Protein AF-A0A5R9E1L2-F1 (afdb_monomer_lite)

Radius of gyration: 17.32 Å; chains: 1; bounding box: 34×52×42 Å

Secondary structure (DSSP, 8-state):
-------S-EEEEEE-TT--EEEEE-S-SS-S--EEEEEETTTTEEEEEEEEHHHHHHHHHTSSSTTSSHHHHHHHHHH-TT--PPPTTEEEEESS-GGGT--S-EEEEE-TT----TT-S------

Organism: NCBI:txid1817406

Sequence (127 aa):
MSGIALKTRSFPFAFDWNGRELLFDIRDPEARPRYVIMVDPEEGEHYTTDLGLDEFWVVVADEDEDALAFDYFVEWRKANPGAGHVGFDQVVGYKVPLSLGGGTMWRTWSSPGARCTSSCARRSRCS

Structure (mmCIF, N/CA/C/O backbone):
data_AF-A0A5R9E1L2-F1
#
_entry.id   AF-A0A5R9E1L2-F1
#
loop_
_atom_site.group_PDB
_atom_site.id
_atom_site.type_symbol
_atom_site.label_atom_id
_atom_site.label_alt_id
_atom_site.label_comp_id
_atom_site.label_asym_id
_atom_site.label_entity_id
_atom_site.label_seq_id
_atom_site.pdbx_PDB_ins_code
_atom_site.Cartn_x
_atom_site.Cartn_y
_atom_site.Cartn_z
_atom_site.occupancy
_atom_site.B_iso_or_equiv
_atom_site.auth_seq_id
_atom_site.auth_comp_id
_atom_site.auth_asym_id
_atom_site.auth_atom_id
_atom_site.pdbx_PDB_model_num
ATOM 1 N N . MET A 1 1 ? 8.027 20.865 9.866 1.00 38.78 1 MET A N 1
ATOM 2 C CA . MET A 1 1 ? 7.689 19.503 9.413 1.00 38.78 1 MET A CA 1
ATOM 3 C C . MET A 1 1 ? 7.462 18.665 10.660 1.00 38.78 1 MET A C 1
ATOM 5 O O . MET A 1 1 ? 8.424 18.200 11.256 1.00 38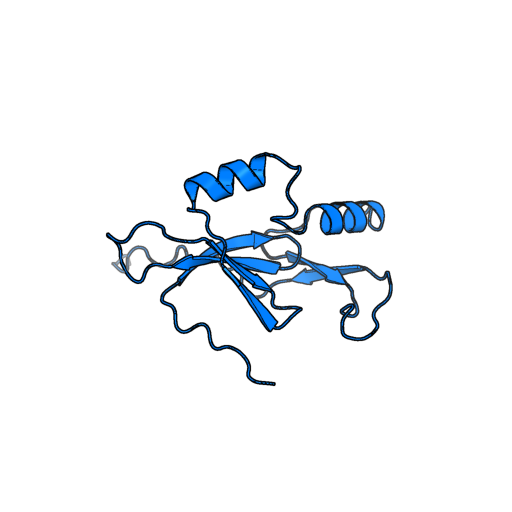.78 1 MET A O 1
ATOM 9 N N . SER A 1 2 ? 6.219 18.601 11.141 1.00 40.62 2 SER A N 1
ATOM 10 C CA . SER A 1 2 ? 5.858 17.650 12.196 1.00 40.62 2 SER A CA 1
ATOM 11 C C . SER A 1 2 ? 5.607 16.325 11.502 1.00 40.62 2 SER A C 1
ATOM 13 O O . SER A 1 2 ? 4.561 16.172 10.889 1.00 40.62 2 SER A O 1
ATOM 15 N N . GLY A 1 3 ? 6.566 15.402 11.553 1.00 41.34 3 GLY A N 1
ATOM 16 C CA . GLY A 1 3 ? 6.288 14.022 11.168 1.00 41.34 3 GLY A CA 1
ATOM 17 C C . GLY A 1 3 ? 5.204 13.479 12.095 1.00 41.34 3 GLY A C 1
ATOM 18 O O . GLY A 1 3 ? 5.353 13.537 13.322 1.00 41.34 3 GLY A O 1
ATOM 19 N N . ILE A 1 4 ? 4.091 13.018 11.529 1.00 52.12 4 ILE A N 1
ATOM 20 C CA . ILE A 1 4 ? 3.012 12.437 12.319 1.00 52.12 4 ILE A CA 1
ATOM 21 C C . ILE A 1 4 ? 3.447 11.032 12.725 1.00 52.12 4 ILE A C 1
ATOM 23 O O . ILE A 1 4 ? 3.500 10.108 11.922 1.00 52.12 4 ILE A O 1
ATOM 27 N N . ALA A 1 5 ? 3.784 10.863 14.002 1.00 58.97 5 ALA A N 1
ATOM 28 C CA . ALA A 1 5 ? 3.973 9.536 14.563 1.00 58.97 5 ALA A CA 1
ATOM 29 C C . ALA A 1 5 ? 2.612 8.825 14.612 1.00 58.97 5 ALA A C 1
ATOM 31 O O . ALA A 1 5 ? 1.736 9.231 15.382 1.00 58.97 5 ALA A O 1
ATOM 32 N N . LEU A 1 6 ? 2.457 7.746 13.841 1.00 63.34 6 LEU A N 1
ATOM 33 C CA . LEU A 1 6 ? 1.358 6.791 13.985 1.00 63.34 6 LEU A CA 1
ATOM 34 C C . LEU A 1 6 ? 1.401 6.178 15.393 1.00 63.34 6 LEU A C 1
ATOM 36 O O . LEU A 1 6 ? 2.087 5.196 15.663 1.00 63.34 6 LEU A O 1
ATOM 40 N N . LYS A 1 7 ? 0.679 6.792 16.335 1.00 66.69 7 LYS A N 1
ATOM 41 C CA . LYS A 1 7 ? 0.501 6.297 17.710 1.00 66.69 7 LYS A CA 1
ATOM 42 C C . LYS A 1 7 ? -0.691 5.343 17.787 1.00 66.69 7 LYS A C 1
ATOM 44 O O . LYS A 1 7 ? -1.583 5.503 18.622 1.00 66.69 7 LYS A O 1
ATOM 49 N N . THR A 1 8 ? -0.731 4.360 16.897 1.00 68.25 8 THR A N 1
ATOM 50 C CA . THR A 1 8 ? -1.764 3.320 16.881 1.00 68.25 8 THR A CA 1
ATOM 51 C C . THR A 1 8 ? -1.113 1.961 17.128 1.00 68.25 8 THR A C 1
ATOM 53 O O . THR A 1 8 ? 0.085 1.777 16.908 1.00 68.25 8 THR A O 1
ATOM 56 N N . ARG A 1 9 ? -1.878 1.003 17.664 1.00 79.94 9 ARG A N 1
ATOM 57 C CA . ARG A 1 9 ? -1.493 -0.406 17.545 1.00 79.94 9 ARG A CA 1
ATOM 58 C C . ARG A 1 9 ? -2.107 -0.857 16.240 1.00 79.94 9 ARG A C 1
ATOM 60 O O . ARG A 1 9 ? -3.324 -0.988 16.176 1.00 79.94 9 ARG A O 1
ATOM 67 N N . SER A 1 10 ? -1.284 -1.030 15.224 1.00 83.25 10 SER A N 1
ATOM 68 C CA . SER A 1 10 ? -1.722 -1.416 13.893 1.00 83.25 10 SER A CA 1
ATOM 69 C C . SER A 1 10 ? -1.074 -2.730 13.476 1.00 83.25 10 SER A C 1
ATOM 71 O O . SER A 1 10 ? -0.005 -3.102 13.968 1.00 83.25 10 SER A O 1
ATOM 73 N N . PHE A 1 11 ? -1.747 -3.452 12.586 1.00 87.25 11 PHE A N 1
ATOM 74 C CA . PHE A 1 11 ? -1.205 -4.643 11.947 1.00 87.25 11 PHE A CA 1
ATOM 75 C C . PHE A 1 11 ? -1.101 -4.392 10.438 1.00 87.25 11 PHE A C 1
ATOM 77 O O . PHE A 1 11 ? -2.142 -4.177 9.810 1.00 87.25 11 PHE A O 1
ATOM 84 N N . PRO A 1 12 ? 0.111 -4.394 9.852 1.00 89.44 12 PRO A N 1
ATOM 85 C CA . PRO A 1 12 ? 0.274 -4.321 8.406 1.00 89.44 12 PRO A CA 1
ATOM 86 C C . PRO A 1 12 ? -0.182 -5.640 7.780 1.00 89.44 12 PRO A C 1
ATOM 88 O O . PRO A 1 12 ? 0.246 -6.713 8.210 1.00 89.44 12 PRO A O 1
ATOM 91 N N . PHE A 1 13 ? -1.063 -5.573 6.785 1.00 89.31 13 PHE A N 1
ATOM 92 C CA . PHE A 1 13 ? -1.650 -6.764 6.161 1.00 89.31 13 PHE A CA 1
ATOM 93 C C . PHE A 1 13 ? -1.398 -6.861 4.656 1.00 89.31 13 PHE A C 1
ATOM 95 O O . PHE A 1 13 ? -1.444 -7.964 4.113 1.00 89.31 13 PHE A O 1
ATOM 102 N N . ALA A 1 14 ? -1.124 -5.743 3.988 1.00 89.88 14 ALA A N 1
ATOM 103 C CA . ALA A 1 14 ? -0.845 -5.700 2.559 1.00 89.88 14 ALA A CA 1
ATOM 104 C C . ALA A 1 14 ? 0.051 -4.503 2.222 1.00 89.88 14 ALA A C 1
ATOM 106 O O . ALA A 1 14 ? 0.267 -3.617 3.048 1.00 89.88 14 ALA A O 1
ATOM 107 N N . PHE A 1 15 ? 0.579 -4.498 1.006 1.00 90.94 15 PHE A N 1
ATOM 108 C CA . PHE A 1 15 ? 1.286 -3.371 0.416 1.00 90.94 15 PHE A CA 1
ATOM 109 C C . PHE A 1 15 ? 1.026 -3.358 -1.090 1.00 90.94 15 PHE A C 1
ATOM 111 O O . PHE A 1 15 ? 0.708 -4.402 -1.666 1.00 90.94 15 PHE A O 1
ATOM 118 N N . ASP A 1 16 ? 1.147 -2.191 -1.715 1.00 88.56 16 ASP A N 1
ATOM 119 C CA . ASP A 1 16 ? 1.000 -2.047 -3.163 1.00 88.56 16 ASP A CA 1
ATOM 120 C C . ASP A 1 16 ? 2.351 -2.015 -3.893 1.00 88.56 16 ASP A C 1
ATOM 122 O O . ASP A 1 16 ? 3.428 -2.088 -3.292 1.00 88.56 16 ASP A O 1
ATOM 126 N N . TRP A 1 17 ? 2.308 -1.910 -5.224 1.00 87.44 17 TRP A N 1
ATOM 127 C CA . TRP A 1 17 ? 3.521 -1.875 -6.037 1.00 87.44 17 TRP A CA 1
ATOM 128 C C . TRP A 1 17 ? 4.390 -0.641 -5.794 1.00 87.44 17 TRP A C 1
ATOM 130 O O . TRP A 1 17 ? 5.579 -0.738 -6.068 1.00 87.44 17 TRP A O 1
ATOM 140 N N . ASN A 1 18 ? 3.857 0.470 -5.274 1.00 86.44 18 ASN A N 1
ATOM 141 C CA . ASN A 1 18 ? 4.653 1.648 -4.911 1.00 86.44 18 ASN A CA 1
ATOM 142 C C . ASN A 1 18 ? 5.262 1.526 -3.501 1.00 86.44 18 ASN A C 1
ATOM 144 O O . ASN A 1 18 ? 6.014 2.390 -3.058 1.00 86.44 18 ASN A O 1
ATOM 148 N N . GLY A 1 19 ? 4.963 0.435 -2.789 1.00 88.06 19 GLY A N 1
ATOM 149 C CA . GLY A 1 19 ? 5.417 0.210 -1.423 1.00 88.06 19 GLY A CA 1
ATOM 150 C C . GLY A 1 19 ? 4.596 0.951 -0.375 1.00 88.06 19 GLY A C 1
ATOM 151 O O . GLY A 1 19 ? 5.062 1.070 0.758 1.00 88.06 19 GLY A O 1
ATOM 152 N N . ARG A 1 20 ? 3.392 1.431 -0.718 1.00 89.62 20 ARG A N 1
ATOM 153 C CA . ARG A 1 20 ? 2.446 1.931 0.285 1.00 89.62 20 ARG A CA 1
ATOM 154 C C . ARG A 1 20 ? 1.994 0.757 1.136 1.00 89.62 20 ARG A C 1
ATOM 156 O O . ARG A 1 20 ? 1.621 -0.287 0.601 1.00 89.62 20 ARG A O 1
ATOM 163 N N . GLU A 1 21 ? 2.034 0.913 2.451 1.00 92.00 21 GLU A N 1
ATOM 164 C CA . GLU A 1 21 ? 1.633 -0.140 3.383 1.00 92.00 21 GLU A CA 1
ATOM 165 C C . GLU A 1 21 ? 0.176 0.053 3.800 1.00 92.00 21 GLU A C 1
ATOM 167 O O . GLU A 1 21 ? -0.251 1.160 4.123 1.00 92.00 21 GLU A O 1
ATOM 172 N N . LEU A 1 22 ? -0.581 -1.040 3.832 1.00 91.25 22 LEU A N 1
ATOM 173 C CA . LEU A 1 22 ? -1.950 -1.076 4.325 1.00 91.25 22 LEU A CA 1
ATOM 174 C C . LEU A 1 22 ? -1.979 -1.743 5.695 1.00 91.25 22 LEU A C 1
ATOM 176 O O . LEU A 1 22 ? -1.475 -2.855 5.891 1.00 91.25 22 LEU A O 1
ATOM 180 N N . LEU A 1 23 ? -2.596 -1.060 6.650 1.00 90.94 23 LEU A N 1
ATOM 181 C CA . LEU A 1 23 ? -2.689 -1.475 8.037 1.00 90.94 23 LEU A CA 1
ATOM 182 C C . LEU A 1 23 ? -4.139 -1.427 8.510 1.00 90.94 23 LEU A C 1
ATOM 184 O O . LEU A 1 23 ? -4.942 -0.654 8.000 1.00 90.94 23 LEU A O 1
ATOM 188 N N . PHE A 1 24 ? -4.468 -2.203 9.537 1.00 86.44 24 PHE A N 1
ATOM 189 C CA . PHE A 1 24 ? -5.709 -2.014 10.289 1.00 86.44 24 PHE A CA 1
ATOM 190 C C . PHE A 1 24 ? -5.415 -1.743 11.762 1.00 86.44 24 PHE A C 1
ATOM 192 O O . PHE A 1 24 ? -4.439 -2.252 12.322 1.00 86.44 24 PHE A O 1
ATOM 199 N N . ASP A 1 25 ? -6.262 -0.933 12.393 1.00 79.31 25 ASP A N 1
ATOM 200 C CA . ASP A 1 25 ? -6.179 -0.640 13.823 1.00 79.31 25 ASP A CA 1
ATOM 201 C C . ASP A 1 25 ? -6.649 -1.843 14.662 1.00 79.31 25 ASP A C 1
ATOM 203 O O . ASP A 1 25 ? -7.721 -2.408 14.431 1.00 79.31 25 ASP A O 1
ATOM 207 N N . ILE A 1 26 ? -5.836 -2.242 15.645 1.00 78.31 26 ILE A N 1
ATOM 208 C CA . ILE A 1 26 ? -6.083 -3.374 16.553 1.00 78.31 26 ILE A CA 1
ATOM 209 C C . ILE A 1 26 ? -6.253 -2.956 18.015 1.00 78.31 26 ILE A C 1
ATOM 211 O O . ILE A 1 26 ? -6.216 -3.812 18.901 1.00 78.31 26 ILE A O 1
ATOM 215 N N . ARG A 1 27 ? -6.390 -1.656 18.304 1.00 70.81 27 ARG A N 1
ATOM 216 C CA . ARG A 1 27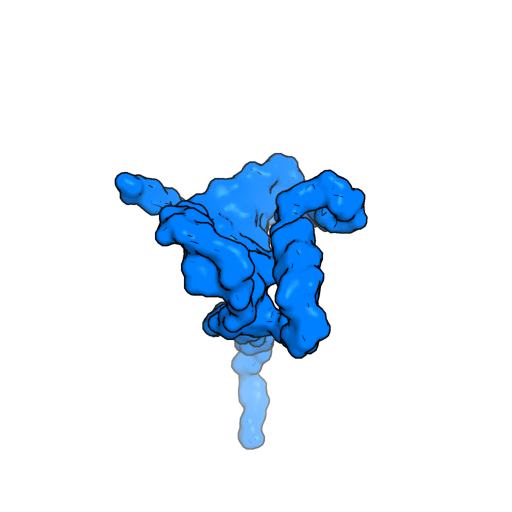 ? -6.482 -1.145 19.683 1.00 70.81 27 ARG A CA 1
ATOM 217 C C . ARG A 1 27 ? -7.710 -1.645 20.439 1.00 70.81 27 ARG A C 1
ATOM 219 O O . ARG A 1 27 ? -7.600 -1.832 21.649 1.00 70.81 27 ARG A O 1
ATOM 226 N N . ASP A 1 28 ? -8.821 -1.889 19.752 1.00 62.97 28 ASP A N 1
ATOM 227 C CA . ASP A 1 28 ? -10.033 -2.429 20.360 1.00 62.97 28 ASP A CA 1
ATOM 228 C C . ASP A 1 28 ? -10.577 -3.601 19.521 1.00 62.97 28 ASP A C 1
ATOM 230 O O . ASP A 1 28 ? -10.990 -3.413 18.373 1.00 62.97 28 ASP A O 1
ATOM 234 N N . PRO A 1 29 ? -10.536 -4.837 20.052 1.00 60.22 29 PRO A N 1
ATOM 235 C CA . PRO A 1 29 ? -11.044 -5.991 19.337 1.00 60.22 29 PRO A CA 1
ATOM 236 C C . PRO A 1 29 ? -12.570 -5.965 19.140 1.00 60.22 29 PRO A C 1
ATOM 238 O O . PRO A 1 29 ? -13.042 -6.588 18.187 1.00 60.22 29 PRO A O 1
ATOM 241 N N . GLU A 1 30 ? -13.304 -5.226 19.974 1.00 60.78 30 GLU A N 1
ATOM 242 C CA . GLU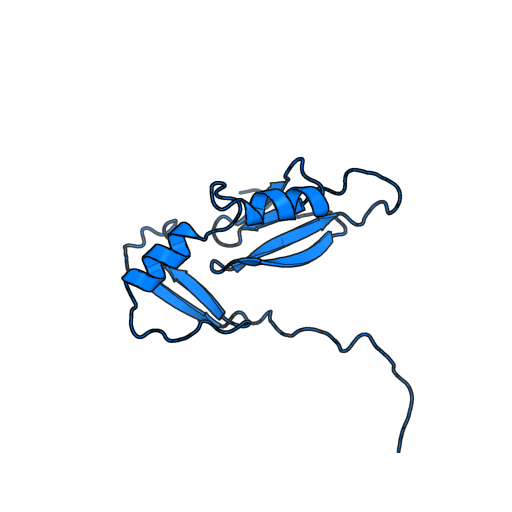 A 1 30 ? -14.768 -5.133 19.989 1.00 60.78 30 GLU A CA 1
ATOM 243 C C . GLU A 1 30 ? -15.293 -3.846 19.326 1.00 60.78 30 GLU A C 1
ATOM 245 O O . GLU A 1 30 ? -16.440 -3.811 18.875 1.00 60.78 30 GLU A O 1
ATOM 250 N N . ALA A 1 31 ? -14.473 -2.794 19.199 1.00 56.00 31 ALA A N 1
ATOM 251 C CA . ALA A 1 31 ? -14.874 -1.595 18.465 1.00 56.00 31 ALA A CA 1
ATOM 252 C C . ALA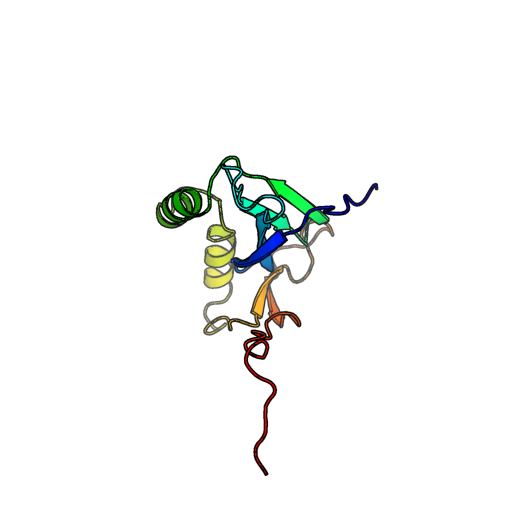 A 1 31 ? -14.884 -1.857 16.954 1.00 56.00 31 ALA A C 1
ATOM 254 O O . ALA A 1 31 ? -13.853 -2.062 16.309 1.00 56.00 31 ALA A O 1
ATOM 255 N N . ARG A 1 32 ? -16.082 -1.804 16.375 1.00 60.31 32 ARG A N 1
ATOM 256 C CA . ARG A 1 32 ? -16.282 -1.563 14.945 1.00 60.31 32 ARG A CA 1
ATOM 257 C C . ARG A 1 32 ? -16.575 -0.070 14.724 1.00 60.31 32 ARG A C 1
ATOM 259 O O . ARG A 1 32 ? -17.295 0.500 15.546 1.00 60.31 32 ARG A O 1
ATOM 266 N N . PRO A 1 33 ? -16.091 0.540 13.625 1.00 57.62 33 PRO A N 1
ATOM 267 C CA . PRO A 1 33 ? -15.338 -0.074 12.523 1.00 57.62 33 PRO A CA 1
ATOM 268 C C . PRO A 1 33 ? -13.818 -0.077 12.751 1.00 57.62 33 PRO A C 1
ATOM 270 O O . PRO A 1 33 ? -13.255 0.853 13.324 1.00 57.62 33 PRO A O 1
ATOM 273 N N . ARG A 1 34 ? -13.144 -1.127 12.262 1.00 71.31 34 ARG A N 1
ATOM 274 C CA . ARG A 1 34 ? -11.680 -1.160 12.149 1.00 71.31 34 ARG A CA 1
ATOM 275 C C . ARG A 1 34 ? -11.302 -0.623 10.779 1.00 71.31 34 ARG A C 1
ATOM 277 O O . ARG A 1 34 ? -11.397 -1.351 9.797 1.00 71.31 34 ARG A O 1
ATOM 284 N N . TYR A 1 35 ? -10.924 0.642 10.745 1.00 83.06 35 TYR A N 1
ATOM 285 C CA . TYR A 1 35 ? -10.597 1.349 9.518 1.00 83.06 35 TYR A CA 1
ATOM 286 C C . TYR A 1 35 ? -9.276 0.875 8.907 1.00 83.06 35 TYR A C 1
ATOM 288 O O . TYR A 1 35 ? -8.316 0.593 9.637 1.00 83.06 35 TYR A O 1
ATOM 296 N N . VAL A 1 36 ? -9.221 0.812 7.574 1.00 87.12 36 VAL A N 1
ATOM 297 C CA . VAL A 1 36 ? -7.964 0.609 6.844 1.00 87.12 36 VAL A CA 1
ATOM 298 C C . VAL A 1 36 ? -7.183 1.921 6.815 1.00 87.12 36 VAL A C 1
ATOM 300 O O . VAL A 1 36 ? -7.724 2.981 6.498 1.00 87.12 36 VAL A O 1
ATOM 303 N N . ILE A 1 37 ? -5.905 1.840 7.169 1.00 88.88 37 ILE A N 1
ATOM 304 C CA . ILE A 1 37 ? -4.942 2.937 7.157 1.00 88.88 37 ILE A CA 1
ATOM 305 C C . ILE A 1 37 ? -3.935 2.647 6.047 1.00 88.88 37 ILE A C 1
ATOM 307 O O . ILE A 1 37 ? -3.329 1.578 6.042 1.00 88.88 37 ILE A O 1
ATOM 311 N N . MET A 1 38 ? -3.726 3.602 5.149 1.00 90.12 38 MET A N 1
ATOM 312 C CA . MET A 1 38 ? -2.666 3.574 4.147 1.00 90.12 38 MET A CA 1
ATOM 313 C C . MET A 1 38 ? -1.513 4.460 4.605 1.00 90.12 38 MET A C 1
ATOM 315 O O . MET A 1 38 ? -1.731 5.609 4.981 1.00 90.12 38 MET A O 1
ATOM 319 N N . VAL A 1 39 ? -0.294 3.939 4.575 1.00 90.50 39 VAL A N 1
ATOM 320 C CA . VAL A 1 39 ? 0.932 4.688 4.859 1.00 90.50 39 VAL A CA 1
ATOM 321 C C . VAL A 1 39 ? 1.693 4.861 3.563 1.00 90.50 39 VAL A C 1
ATOM 323 O O . VAL A 1 39 ? 2.055 3.870 2.927 1.00 90.50 39 VAL A O 1
ATOM 326 N N . ASP A 1 40 ? 1.945 6.115 3.199 1.00 88.25 40 ASP A N 1
ATOM 327 C CA . ASP A 1 40 ? 2.725 6.455 2.020 1.00 88.25 40 ASP A CA 1
ATOM 328 C C . ASP A 1 40 ? 4.141 6.892 2.442 1.00 88.25 40 ASP A C 1
ATOM 330 O O . ASP A 1 40 ? 4.320 7.972 3.021 1.00 88.25 40 ASP A O 1
ATOM 334 N N . PRO A 1 41 ? 5.170 6.061 2.191 1.00 82.94 41 PRO A N 1
ATOM 335 C CA . PRO A 1 41 ? 6.545 6.404 2.530 1.00 82.94 41 PRO A CA 1
ATOM 336 C C . PRO A 1 41 ? 7.153 7.473 1.609 1.00 82.94 41 PRO A C 1
ATOM 338 O O . PRO A 1 41 ? 8.148 8.086 2.000 1.00 82.94 41 PRO A O 1
ATOM 341 N N . GLU A 1 42 ? 6.607 7.694 0.408 1.00 80.38 42 GLU A N 1
ATOM 342 C CA . GLU A 1 42 ? 7.068 8.737 -0.516 1.00 80.38 42 GLU A CA 1
ATOM 343 C C . GLU A 1 42 ? 6.649 10.123 -0.018 1.00 80.38 42 GLU A C 1
ATOM 345 O O . GLU A 1 42 ? 7.463 11.052 -0.023 1.00 80.38 42 GLU A O 1
ATOM 350 N N . GLU A 1 43 ? 5.413 10.248 0.469 1.00 82.56 43 GLU A N 1
ATOM 351 C CA . GLU A 1 43 ? 4.901 11.498 1.045 1.00 82.56 43 GLU A CA 1
ATOM 352 C C . GLU A 1 43 ? 5.280 11.673 2.523 1.00 82.56 43 GLU A C 1
ATOM 354 O O . GLU A 1 43 ? 5.352 12.795 3.026 1.00 82.56 43 GLU A O 1
ATOM 359 N N . GLY A 1 44 ? 5.580 10.576 3.225 1.00 85.12 44 GLY A N 1
ATOM 360 C CA . GLY A 1 44 ? 5.790 10.590 4.673 1.00 85.12 44 GLY A CA 1
ATOM 361 C C . GLY A 1 44 ? 4.492 10.823 5.453 1.00 85.12 44 GLY A C 1
ATOM 362 O O . GLY A 1 44 ? 4.535 11.327 6.578 1.00 85.12 44 GLY A O 1
ATOM 363 N N . GLU A 1 45 ? 3.359 10.457 4.855 1.00 87.12 45 GLU A N 1
ATOM 364 C CA . GLU A 1 45 ? 2.006 10.698 5.351 1.00 87.12 45 GLU A CA 1
ATOM 365 C C . GLU A 1 45 ? 1.233 9.383 5.533 1.00 87.12 45 GLU A C 1
ATOM 367 O O . GLU A 1 45 ? 1.670 8.294 5.146 1.00 87.12 45 GLU A O 1
ATOM 372 N N . HIS A 1 46 ? 0.065 9.478 6.168 1.00 88.62 46 HIS A N 1
ATOM 373 C CA . HIS A 1 46 ? -0.873 8.365 6.266 1.00 88.62 46 HIS A CA 1
ATOM 374 C C . HIS A 1 46 ? -2.310 8.844 6.073 1.00 88.62 46 HIS A C 1
ATOM 376 O O . HIS A 1 46 ? -2.679 9.941 6.493 1.00 88.62 46 HIS A O 1
ATOM 382 N N . TYR A 1 47 ? -3.134 7.977 5.497 1.00 86.75 47 TYR A N 1
ATOM 383 C CA . TYR A 1 47 ? -4.531 8.234 5.176 1.00 86.75 47 TYR A CA 1
ATOM 384 C C . TYR A 1 47 ? -5.382 7.173 5.855 1.00 86.75 47 TYR A C 1
ATOM 386 O O . TYR A 1 47 ? -5.118 5.979 5.733 1.00 86.75 47 TYR A O 1
ATOM 394 N N . THR A 1 48 ? -6.390 7.603 6.605 1.00 86.25 48 THR A N 1
ATOM 395 C CA . THR A 1 48 ? -7.357 6.687 7.217 1.00 86.25 48 THR A CA 1
ATOM 396 C C . THR A 1 48 ? -8.605 6.679 6.354 1.00 86.25 48 THR A C 1
ATOM 398 O O . THR A 1 48 ? -9.140 7.740 6.044 1.00 86.25 48 THR A O 1
ATOM 401 N N . THR A 1 49 ? -9.036 5.493 5.946 1.00 82.69 49 THR A N 1
ATOM 402 C CA . THR A 1 49 ? -10.309 5.297 5.244 1.00 82.69 49 THR A CA 1
ATOM 403 C C . THR A 1 49 ? -11.455 5.215 6.251 1.00 82.69 49 THR A C 1
ATOM 405 O O . THR A 1 49 ? -11.225 4.922 7.421 1.00 82.69 49 THR A O 1
ATOM 408 N N . ASP A 1 50 ? -12.694 5.388 5.799 1.00 83.38 50 ASP A N 1
ATOM 409 C CA . ASP A 1 50 ? -13.881 5.079 6.612 1.00 83.38 50 ASP A CA 1
ATOM 410 C C . ASP A 1 50 ? -14.349 3.618 6.433 1.00 83.38 50 ASP A C 1
ATOM 412 O O . ASP A 1 50 ? -15.405 3.229 6.928 1.00 83.38 50 ASP A O 1
ATOM 416 N N . LEU A 1 51 ? -13.550 2.788 5.747 1.00 84.50 51 LEU A N 1
ATOM 417 C CA . LEU A 1 51 ? -13.906 1.427 5.349 1.00 84.50 51 LEU A CA 1
ATOM 418 C C . LEU A 1 51 ? -13.352 0.380 6.315 1.00 84.50 51 LEU A C 1
ATOM 420 O O . LEU A 1 51 ? -12.182 0.423 6.711 1.00 84.50 51 LEU A O 1
ATOM 424 N N . GLY A 1 52 ? -14.182 -0.611 6.645 1.00 85.25 52 GLY A N 1
ATOM 425 C CA . GLY A 1 52 ? -13.716 -1.846 7.267 1.00 85.25 52 GLY A CA 1
ATOM 426 C C . GLY A 1 52 ? -12.907 -2.713 6.297 1.00 85.25 52 GLY A C 1
ATOM 427 O O . GLY A 1 52 ? -12.989 -2.542 5.085 1.00 85.25 52 GLY A O 1
ATOM 428 N N . LEU A 1 53 ? -12.167 -3.701 6.815 1.00 83.94 53 LEU A N 1
ATOM 429 C CA . LEU A 1 53 ? -11.360 -4.604 5.978 1.00 83.94 53 LEU A CA 1
ATOM 430 C C . LEU A 1 53 ? -12.187 -5.321 4.893 1.00 83.94 53 LEU A C 1
ATOM 432 O O . LEU A 1 53 ? -11.742 -5.412 3.755 1.00 83.94 53 LEU A O 1
ATOM 436 N N . ASP A 1 54 ? -13.380 -5.818 5.236 1.00 86.12 54 ASP A N 1
ATOM 437 C CA . ASP A 1 54 ? -14.239 -6.546 4.290 1.00 86.12 54 ASP A CA 1
ATOM 438 C C . ASP A 1 54 ? -14.742 -5.632 3.158 1.00 86.12 54 ASP A C 1
ATOM 440 O O . ASP A 1 54 ? -14.728 -6.020 1.994 1.00 86.12 54 ASP A O 1
ATOM 444 N N . GLU A 1 55 ? -15.145 -4.403 3.494 1.00 86.62 55 GLU A N 1
ATOM 445 C CA . GLU A 1 55 ? -15.621 -3.395 2.535 1.00 86.62 55 GLU A CA 1
ATOM 446 C C . GLU A 1 55 ? -14.479 -2.878 1.659 1.00 86.62 55 GLU A C 1
ATOM 448 O O . GLU A 1 55 ? -14.640 -2.731 0.450 1.00 86.62 55 GLU A O 1
ATOM 453 N N . PHE A 1 56 ? -13.301 -2.678 2.253 1.00 86.62 56 PHE A N 1
ATOM 454 C CA . PHE A 1 56 ? -12.098 -2.271 1.539 1.00 86.62 56 PHE A CA 1
ATOM 455 C C . PHE A 1 56 ? -11.724 -3.271 0.438 1.00 86.62 56 PHE A C 1
ATOM 457 O O . PHE A 1 56 ? -11.353 -2.860 -0.655 1.00 86.62 56 PHE A O 1
ATOM 464 N N . TRP A 1 57 ? -11.867 -4.581 0.674 1.00 86.19 57 TRP A N 1
ATOM 465 C CA . TRP A 1 57 ? -11.602 -5.580 -0.368 1.00 86.19 57 TRP A CA 1
ATOM 466 C C . TRP A 1 57 ? -12.591 -5.532 -1.526 1.00 86.19 57 TRP A C 1
ATOM 468 O O . TRP A 1 57 ? -12.191 -5.796 -2.657 1.00 86.19 57 TRP A O 1
ATOM 478 N N . VAL A 1 58 ? -13.857 -5.209 -1.258 1.00 88.12 58 VAL A N 1
ATOM 479 C CA . VAL A 1 58 ? -14.854 -5.023 -2.320 1.00 88.12 58 VAL A CA 1
ATOM 480 C C . VAL A 1 58 ? -14.468 -3.825 -3.180 1.00 88.12 58 VAL A C 1
ATOM 482 O O . VAL A 1 58 ? -14.428 -3.959 -4.395 1.00 88.12 58 VAL A O 1
ATOM 485 N N . VAL A 1 59 ? -14.098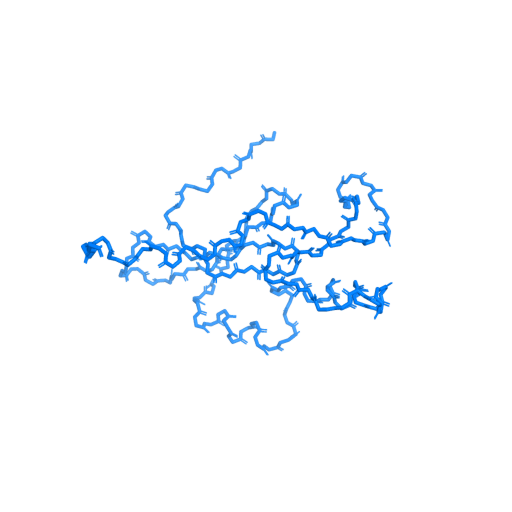 -2.709 -2.548 1.00 85.75 59 VAL A N 1
ATOM 486 C CA . VAL A 1 59 ? -13.627 -1.497 -3.234 1.00 85.75 59 VAL A CA 1
ATOM 487 C C . VAL A 1 59 ? -12.384 -1.771 -4.081 1.00 85.75 59 VAL A C 1
ATOM 489 O O . VAL A 1 59 ? -12.360 -1.460 -5.265 1.00 85.75 59 VAL A O 1
ATOM 492 N N . VAL A 1 60 ? -11.365 -2.418 -3.509 1.00 84.88 60 VAL A N 1
ATOM 493 C CA . VAL A 1 60 ? -10.134 -2.767 -4.237 1.00 84.88 60 VAL A CA 1
ATOM 494 C C . VAL A 1 60 ? -10.410 -3.696 -5.423 1.00 84.88 60 VAL A C 1
ATOM 496 O O . VAL A 1 60 ? -9.715 -3.625 -6.433 1.00 84.88 60 VAL A O 1
ATOM 499 N N . ALA A 1 61 ? -11.397 -4.586 -5.303 1.00 84.44 61 ALA A N 1
ATOM 500 C CA . ALA A 1 61 ? -11.768 -5.505 -6.373 1.00 84.44 61 ALA A CA 1
ATOM 501 C C . ALA A 1 61 ? -12.580 -4.841 -7.496 1.00 84.44 61 ALA A C 1
ATOM 503 O O . ALA A 1 61 ? -12.664 -5.426 -8.573 1.00 84.44 61 ALA A O 1
ATOM 504 N N . ASP A 1 62 ? -13.172 -3.667 -7.259 1.00 82.19 62 ASP A N 1
ATOM 505 C CA . ASP A 1 62 ? -14.050 -2.997 -8.226 1.00 82.19 62 ASP A CA 1
ATOM 506 C C . ASP A 1 62 ? -13.282 -2.214 -9.313 1.00 82.19 62 ASP A C 1
ATOM 508 O O . ASP A 1 62 ? -13.914 -1.618 -10.171 1.00 82.19 62 ASP A O 1
ATOM 512 N N . GLU A 1 63 ? -11.937 -2.256 -9.316 1.00 59.88 63 GLU A N 1
ATOM 513 C CA . GLU A 1 63 ? -10.963 -1.684 -10.287 1.00 59.88 63 GLU A CA 1
ATOM 514 C C . GLU A 1 63 ? -11.095 -0.183 -10.654 1.00 59.88 63 GLU A C 1
ATOM 516 O O . GLU A 1 63 ? -10.115 0.402 -11.110 1.00 59.88 63 GLU A O 1
ATOM 521 N N . ASP A 1 64 ? -12.238 0.460 -10.414 1.00 56.62 64 ASP A N 1
ATOM 522 C CA . ASP A 1 64 ? -12.535 1.861 -10.736 1.00 56.62 64 ASP A CA 1
ATOM 523 C C . ASP A 1 64 ? -12.087 2.842 -9.631 1.00 56.62 64 ASP A C 1
ATOM 525 O O . ASP A 1 64 ? -12.122 4.059 -9.831 1.00 56.62 64 ASP A O 1
ATOM 529 N N . GLU A 1 65 ? -11.651 2.344 -8.466 1.00 59.41 65 GLU A N 1
ATOM 530 C CA . GLU A 1 65 ? -11.160 3.172 -7.358 1.00 59.41 65 GLU A CA 1
ATOM 531 C C . GLU A 1 65 ? -9.628 3.117 -7.209 1.00 59.41 65 GLU A C 1
ATOM 533 O O . GLU A 1 65 ? -9.021 2.052 -7.086 1.00 59.41 65 GLU A O 1
ATOM 538 N N . ASP A 1 66 ? -9.014 4.303 -7.120 1.00 68.25 66 ASP A N 1
ATOM 539 C CA . ASP A 1 66 ? -7.575 4.597 -6.937 1.00 68.25 66 ASP A CA 1
ATOM 540 C C . ASP A 1 66 ? -7.016 4.158 -5.555 1.00 68.25 66 ASP A C 1
ATOM 542 O O . ASP A 1 66 ? -6.078 4.740 -5.001 1.00 68.25 66 ASP A O 1
ATOM 546 N N . ALA A 1 67 ? -7.610 3.127 -4.946 1.00 74.88 67 ALA A N 1
ATOM 547 C CA . ALA A 1 67 ? -7.259 2.621 -3.620 1.00 74.88 67 ALA A CA 1
ATOM 548 C C . ALA A 1 67 ? -5.836 2.040 -3.567 1.00 74.88 67 ALA A C 1
ATOM 550 O O . ALA A 1 67 ? -5.219 1.988 -2.501 1.00 74.88 67 ALA A O 1
ATOM 551 N N . LEU A 1 68 ? -5.310 1.610 -4.715 1.00 81.00 68 LEU A N 1
ATOM 552 C CA . LEU A 1 68 ? -3.950 1.113 -4.901 1.00 81.00 68 LEU A CA 1
ATOM 553 C C . LEU A 1 68 ? -3.296 1.872 -6.055 1.00 81.00 68 LEU A C 1
ATOM 555 O O . LEU A 1 68 ? -3.979 2.316 -6.970 1.00 81.00 68 LEU A O 1
ATOM 559 N N . ALA A 1 69 ? -1.964 1.956 -6.079 1.00 82.81 69 ALA A N 1
ATOM 560 C CA . ALA A 1 69 ? -1.212 2.553 -7.188 1.00 82.81 69 ALA A CA 1
ATOM 561 C C . ALA A 1 69 ? -1.256 1.732 -8.506 1.00 82.81 69 ALA A C 1
ATOM 563 O O . ALA A 1 69 ? -0.226 1.569 -9.169 1.00 82.81 69 ALA A O 1
ATOM 564 N N . PHE A 1 70 ? -2.403 1.156 -8.883 1.00 85.88 70 PHE A N 1
ATOM 565 C CA . PHE A 1 70 ? -2.522 0.248 -10.024 1.00 85.88 70 PHE A CA 1
ATOM 566 C C . PHE A 1 70 ? -2.245 0.952 -11.353 1.00 85.88 70 PHE A C 1
ATOM 568 O O . PHE A 1 70 ? -1.462 0.439 -12.154 1.00 85.88 70 PHE A O 1
ATOM 575 N N . ASP A 1 71 ? -2.773 2.158 -11.554 1.00 85.00 71 ASP A N 1
ATOM 576 C CA . ASP A 1 71 ? -2.521 2.938 -12.769 1.00 85.00 71 ASP A CA 1
ATOM 577 C C . ASP A 1 71 ? -1.031 3.246 -12.951 1.00 85.00 71 ASP A C 1
ATOM 579 O O . ASP A 1 71 ? -0.462 2.996 -14.019 1.00 85.00 71 ASP A O 1
ATOM 583 N N . TYR A 1 72 ? -0.355 3.663 -11.876 1.00 83.44 72 TYR A N 1
ATOM 584 C CA . TYR A 1 72 ? 1.098 3.857 -11.871 1.00 83.44 72 TYR A CA 1
ATOM 585 C C . TYR A 1 72 ? 1.848 2.568 -12.224 1.00 83.44 72 TYR A C 1
ATOM 587 O O . TYR A 1 72 ? 2.811 2.591 -12.997 1.00 83.44 72 TYR A O 1
ATOM 595 N N . PHE A 1 73 ? 1.402 1.422 -11.703 1.00 87.12 73 PHE A N 1
ATOM 596 C CA . PHE A 1 73 ? 1.980 0.128 -12.049 1.00 87.12 73 PHE A CA 1
ATOM 597 C C . PHE A 1 73 ? 1.769 -0.218 -13.531 1.00 87.12 73 PHE A C 1
ATOM 599 O O . PHE A 1 73 ? 2.705 -0.672 -14.196 1.00 87.12 73 PHE A O 1
ATOM 606 N N . VAL A 1 74 ? 0.582 0.032 -14.087 1.00 88.62 74 VAL A N 1
ATOM 607 C CA . VAL A 1 74 ? 0.278 -0.191 -15.508 1.00 88.62 74 VAL A CA 1
ATOM 608 C C . VAL A 1 74 ? 1.145 0.698 -16.403 1.00 88.62 74 VAL A C 1
ATOM 610 O O . VAL A 1 74 ? 1.708 0.213 -17.392 1.00 88.62 74 VAL A O 1
ATOM 613 N N . GLU A 1 75 ? 1.309 1.977 -16.068 1.00 87.62 75 GLU A N 1
ATOM 614 C CA . GLU A 1 75 ? 2.210 2.885 -16.785 1.00 87.62 75 GLU A CA 1
ATOM 615 C C . GLU A 1 75 ? 3.667 2.422 -16.715 1.00 87.62 75 GLU A C 1
ATOM 617 O O . GLU A 1 75 ? 4.354 2.337 -17.741 1.00 87.62 75 GLU A O 1
ATOM 622 N N . TRP A 1 76 ? 4.125 2.038 -15.523 1.00 88.81 76 TRP A N 1
ATOM 623 C CA . TRP A 1 76 ? 5.453 1.475 -15.316 1.00 88.81 76 TRP A CA 1
ATOM 624 C C . TRP A 1 76 ? 5.681 0.226 -16.180 1.00 88.81 76 TRP A C 1
ATOM 626 O O . TRP A 1 76 ? 6.721 0.107 -16.838 1.00 88.81 76 TRP A O 1
ATOM 636 N N . ARG A 1 77 ? 4.703 -0.687 -16.246 1.00 90.12 77 ARG A N 1
ATOM 637 C CA . ARG A 1 77 ? 4.759 -1.900 -17.082 1.00 90.12 77 ARG A CA 1
ATOM 638 C C . ARG A 1 77 ? 4.863 -1.569 -18.565 1.00 90.12 77 ARG A C 1
ATOM 640 O O . ARG A 1 77 ? 5.674 -2.183 -19.258 1.00 90.12 77 ARG A O 1
ATOM 647 N N . LYS A 1 78 ? 4.082 -0.598 -19.049 1.00 91.00 78 LYS A N 1
ATOM 648 C CA . LYS A 1 78 ? 4.138 -0.129 -20.446 1.00 91.00 78 LYS A CA 1
ATOM 649 C C . LYS A 1 78 ? 5.517 0.438 -20.789 1.00 91.00 78 LYS A C 1
ATOM 651 O O . LYS A 1 78 ? 6.040 0.156 -21.863 1.00 91.00 78 LYS A O 1
ATOM 656 N N . ALA A 1 79 ? 6.123 1.189 -19.870 1.00 89.00 79 ALA A N 1
ATOM 657 C CA . ALA A 1 79 ? 7.460 1.750 -20.048 1.00 89.00 79 ALA A CA 1
ATOM 658 C C . ALA A 1 79 ? 8.589 0.705 -19.939 1.00 89.00 79 ALA A C 1
ATOM 660 O O . ALA A 1 79 ? 9.690 0.941 -20.437 1.00 89.00 79 ALA A O 1
ATOM 661 N N . ASN A 1 80 ? 8.336 -0.451 -19.312 1.00 88.50 80 ASN A N 1
ATOM 662 C CA . ASN A 1 80 ? 9.343 -1.478 -19.034 1.00 88.50 80 ASN A CA 1
ATOM 663 C C . ASN A 1 80 ? 8.891 -2.885 -19.486 1.00 88.50 80 ASN A C 1
ATOM 665 O O . ASN A 1 80 ? 8.792 -3.797 -18.658 1.00 88.50 80 ASN A O 1
ATOM 669 N N . PRO A 1 81 ? 8.680 -3.125 -20.797 1.00 89.06 81 PRO A N 1
ATOM 670 C CA . PRO A 1 81 ? 8.143 -4.397 -21.297 1.00 89.06 81 PRO A CA 1
ATOM 671 C C . PRO A 1 81 ? 9.038 -5.615 -20.994 1.00 89.06 81 PRO A C 1
ATOM 673 O O . PRO A 1 81 ? 8.562 -6.747 -21.010 1.00 89.06 81 PRO A O 1
ATOM 676 N N . GLY A 1 82 ? 10.325 -5.397 -20.697 1.00 90.50 82 GLY A N 1
ATOM 677 C CA . GLY A 1 82 ? 11.294 -6.444 -20.356 1.00 90.50 82 GLY A CA 1
ATOM 678 C C . GLY A 1 82 ? 11.522 -6.678 -18.857 1.00 90.50 82 GLY A C 1
ATOM 679 O O . GLY A 1 82 ? 12.354 -7.513 -18.518 1.00 90.50 82 GLY A O 1
ATOM 680 N N . ALA A 1 83 ? 10.834 -5.967 -17.954 1.00 85.19 83 ALA A N 1
ATOM 681 C CA . ALA A 1 83 ? 11.138 -6.008 -16.516 1.00 85.19 83 ALA A CA 1
ATOM 682 C C . ALA A 1 83 ? 10.779 -7.327 -15.801 1.00 85.19 83 ALA A C 1
ATOM 684 O O . ALA A 1 83 ? 11.080 -7.484 -14.621 1.00 85.19 83 ALA A O 1
ATOM 685 N N . GLY A 1 84 ? 10.171 -8.293 -16.496 1.00 88.19 84 GLY A N 1
ATOM 686 C CA . GLY A 1 84 ? 9.769 -9.566 -15.897 1.00 88.19 84 GLY A CA 1
ATOM 687 C C . GLY A 1 84 ? 8.639 -9.404 -14.875 1.00 88.19 84 GLY A C 1
ATOM 688 O O . GLY A 1 84 ? 7.857 -8.454 -14.933 1.00 88.19 84 GLY A O 1
ATOM 689 N N . HIS A 1 85 ? 8.495 -10.371 -13.972 1.00 87.75 85 HIS A N 1
ATOM 690 C CA . HIS A 1 85 ? 7.532 -10.302 -12.871 1.00 87.75 85 HIS A CA 1
ATOM 691 C C . HIS A 1 85 ? 8.154 -9.562 -11.680 1.00 87.75 85 HIS A C 1
ATOM 693 O O . HIS A 1 85 ? 9.310 -9.816 -11.351 1.00 87.75 85 HIS A O 1
ATOM 699 N N . VAL A 1 86 ? 7.393 -8.681 -11.027 1.00 87.56 86 VAL A N 1
ATOM 700 C CA . VAL A 1 86 ? 7.842 -8.007 -9.798 1.00 87.56 86 VAL A CA 1
ATOM 701 C C . VAL A 1 86 ? 7.720 -8.998 -8.640 1.00 87.56 86 VAL A C 1
ATOM 703 O O . VAL A 1 86 ? 6.670 -9.615 -8.458 1.00 87.56 86 VAL A O 1
ATOM 706 N N . GLY A 1 87 ? 8.811 -9.234 -7.914 1.00 86.94 87 GLY A N 1
ATOM 707 C CA . GLY A 1 87 ? 8.817 -10.111 -6.741 1.00 86.94 87 GLY A CA 1
ATOM 708 C C . GLY A 1 87 ? 8.023 -9.530 -5.567 1.00 86.94 87 GLY A C 1
ATOM 709 O O . GLY A 1 87 ? 7.809 -8.326 -5.491 1.00 86.94 87 GLY A O 1
ATOM 710 N N . PHE A 1 88 ? 7.626 -10.374 -4.610 1.00 84.88 88 PHE A N 1
ATOM 711 C CA . PHE A 1 88 ? 6.991 -9.921 -3.358 1.00 84.88 88 PHE A CA 1
ATOM 712 C C . PHE A 1 88 ? 7.907 -9.041 -2.499 1.00 84.88 88 PHE A C 1
ATOM 714 O O . PHE A 1 88 ? 7.444 -8.309 -1.634 1.00 84.88 88 PHE A O 1
ATOM 721 N N . ASP A 1 89 ? 9.214 -9.132 -2.707 1.00 86.25 89 ASP A N 1
ATOM 722 C CA . ASP A 1 89 ? 10.230 -8.313 -2.060 1.00 86.25 89 ASP A CA 1
ATOM 723 C C . ASP A 1 89 ? 10.627 -7.095 -2.886 1.00 86.25 89 ASP A C 1
ATOM 725 O O . ASP A 1 89 ? 11.655 -6.475 -2.615 1.00 86.25 89 ASP A O 1
ATOM 729 N N . GLN A 1 90 ? 9.829 -6.750 -3.894 1.00 87.94 90 GLN A N 1
ATOM 730 C CA . GLN A 1 90 ? 10.124 -5.676 -4.817 1.00 87.94 90 GLN A CA 1
ATOM 731 C C . GLN A 1 90 ? 8.965 -4.698 -4.940 1.00 87.94 90 GLN A C 1
ATOM 733 O O . GLN A 1 90 ? 7.798 -5.078 -4.961 1.00 87.94 90 GLN A O 1
ATOM 738 N N . VAL A 1 91 ? 9.325 -3.429 -5.079 1.00 89.06 91 VAL A N 1
ATOM 739 C CA . VAL A 1 91 ? 8.409 -2.328 -5.377 1.00 89.06 91 VAL A CA 1
ATOM 740 C C . VAL A 1 91 ? 8.902 -1.602 -6.621 1.00 89.06 91 VAL A C 1
ATOM 742 O O . VAL A 1 91 ? 10.093 -1.628 -6.955 1.00 89.06 91 VAL A O 1
ATOM 745 N N . VAL A 1 92 ? 7.988 -0.981 -7.346 1.00 88.38 92 VAL A N 1
ATOM 746 C CA . VAL A 1 92 ? 8.270 -0.140 -8.502 1.00 88.38 92 VAL A CA 1
ATOM 747 C C . VAL A 1 92 ? 8.052 1.305 -8.101 1.00 88.38 92 VAL A C 1
ATOM 749 O O . VAL A 1 92 ? 7.129 1.623 -7.370 1.00 88.38 92 VAL A O 1
ATOM 752 N N . GLY A 1 93 ? 8.901 2.188 -8.595 1.00 80.81 93 GLY A N 1
ATOM 753 C CA . GLY A 1 93 ? 8.727 3.611 -8.366 1.00 80.81 93 GLY A CA 1
ATOM 754 C C . GLY A 1 93 ? 9.608 4.415 -9.295 1.00 80.81 93 GLY A C 1
ATOM 755 O O . GLY A 1 93 ? 10.350 3.873 -10.132 1.00 80.81 93 GLY A O 1
ATOM 756 N N . TYR A 1 94 ? 9.549 5.729 -9.154 1.00 74.50 94 TYR A N 1
ATOM 757 C CA . TYR A 1 94 ? 10.464 6.595 -9.874 1.00 74.50 94 TYR A CA 1
ATOM 758 C C . TYR A 1 94 ? 11.893 6.410 -9.353 1.00 74.50 94 TYR A C 1
ATOM 760 O O . TYR A 1 94 ? 12.153 6.196 -8.169 1.00 74.50 94 TYR A O 1
ATOM 768 N N . LYS A 1 95 ? 12.868 6.492 -10.260 1.00 74.31 95 LYS A N 1
ATOM 769 C CA . LYS A 1 95 ? 14.293 6.480 -9.908 1.00 74.31 95 LYS A CA 1
ATOM 770 C C . LYS A 1 95 ? 14.661 7.712 -9.080 1.00 74.31 95 LYS A C 1
ATOM 772 O O . LYS A 1 95 ? 15.540 7.635 -8.227 1.00 74.31 95 LYS A O 1
ATOM 777 N N . VAL A 1 96 ? 14.018 8.835 -9.381 1.00 76.44 96 VAL A N 1
ATOM 778 C CA . VAL A 1 96 ? 14.049 10.056 -8.582 1.00 76.44 96 VAL A CA 1
ATOM 779 C C . VAL A 1 96 ? 12.597 10.327 -8.196 1.00 76.44 96 VAL A C 1
ATOM 781 O O . VAL A 1 96 ? 11.799 10.471 -9.119 1.00 76.44 96 VAL A O 1
ATOM 784 N N . PRO A 1 97 ? 12.246 10.366 -6.899 1.00 69.81 97 PRO A N 1
ATOM 785 C CA . PRO A 1 97 ? 10.892 10.688 -6.454 1.00 69.81 97 PRO A CA 1
ATOM 786 C C . PRO A 1 97 ? 10.363 11.964 -7.114 1.00 69.81 97 PRO A C 1
ATOM 788 O O . PRO A 1 97 ? 11.129 12.910 -7.339 1.00 69.81 97 PRO A O 1
ATOM 791 N N . LEU A 1 98 ? 9.061 12.016 -7.404 1.00 69.81 98 LEU A N 1
ATOM 792 C CA . LEU A 1 98 ? 8.457 13.197 -8.037 1.00 69.81 98 LEU A CA 1
ATOM 793 C C . LEU A 1 98 ? 8.602 14.438 -7.148 1.00 69.81 98 LEU A C 1
ATOM 795 O O . LEU A 1 98 ? 8.884 15.530 -7.644 1.00 69.81 98 LEU A O 1
ATOM 799 N N . SER A 1 99 ? 8.533 14.248 -5.827 1.00 66.81 99 SER A N 1
ATOM 800 C CA . SER A 1 99 ? 8.766 15.282 -4.811 1.00 66.81 99 SER A CA 1
ATOM 801 C C . SER A 1 99 ? 10.158 15.930 -4.888 1.00 66.81 99 SER A C 1
ATOM 803 O O . SER A 1 99 ? 10.343 17.056 -4.426 1.00 66.81 99 SER A O 1
ATOM 805 N N . LEU A 1 100 ? 11.133 15.264 -5.516 1.00 70.69 100 LEU A N 1
ATOM 806 C CA . LEU A 1 100 ? 12.497 15.760 -5.729 1.00 70.69 100 LEU A CA 1
ATOM 807 C C . LEU A 1 100 ? 12.740 16.268 -7.161 1.00 70.69 100 LEU A C 1
ATOM 809 O O . LEU A 1 100 ? 13.889 16.436 -7.571 1.00 70.69 100 LEU A O 1
ATOM 813 N N . GLY A 1 101 ? 11.676 16.513 -7.933 1.00 68.12 101 GLY A N 1
ATOM 814 C CA . GLY A 1 101 ? 11.771 16.962 -9.325 1.00 68.12 101 GLY A CA 1
ATOM 815 C C . GLY A 1 101 ? 12.149 15.843 -10.298 1.00 68.12 101 GLY A C 1
ATOM 816 O O . GLY A 1 101 ? 12.736 16.105 -11.350 1.00 68.12 101 GLY A O 1
ATOM 817 N N . GLY A 1 102 ? 11.856 14.591 -9.940 1.00 63.53 102 GLY A N 1
ATOM 818 C CA . GLY A 1 102 ? 12.048 13.444 -10.817 1.00 63.53 102 GLY A CA 1
ATOM 819 C C . GLY A 1 102 ? 11.218 13.524 -12.101 1.00 63.53 102 GLY A C 1
ATOM 820 O O . GLY A 1 102 ? 10.097 14.022 -12.108 1.00 63.53 102 GLY A O 1
ATOM 821 N N . GLY A 1 103 ? 11.788 13.025 -13.201 1.00 62.19 103 GLY A N 1
ATOM 822 C CA . GLY A 1 103 ? 11.080 12.782 -14.463 1.00 62.19 103 GLY A CA 1
ATOM 823 C C . GLY A 1 103 ? 10.767 11.296 -14.667 1.00 62.19 103 GLY A C 1
ATOM 824 O O . GLY A 1 103 ? 11.077 10.479 -13.805 1.00 62.19 103 GLY A O 1
ATOM 825 N N . THR A 1 104 ? 10.224 10.950 -15.842 1.00 51.78 104 THR A N 1
ATOM 826 C CA . THR A 1 104 ? 9.690 9.638 -16.299 1.00 51.78 104 THR A CA 1
ATOM 827 C C . THR A 1 104 ? 10.675 8.449 -16.312 1.00 51.78 104 THR A C 1
ATOM 829 O O . THR A 1 104 ? 10.591 7.564 -17.165 1.00 51.78 104 THR A O 1
ATOM 832 N N . MET A 1 105 ? 11.657 8.409 -15.413 1.00 49.06 105 MET A N 1
ATOM 833 C CA . MET A 1 105 ? 12.608 7.317 -15.277 1.00 49.06 105 MET A CA 1
ATOM 834 C C . MET A 1 105 ? 12.180 6.399 -14.135 1.00 49.06 105 MET A C 1
ATOM 836 O O . MET A 1 105 ? 12.315 6.732 -12.963 1.00 49.06 105 MET A O 1
ATOM 840 N N . TRP A 1 106 ? 11.711 5.218 -14.505 1.00 56.91 106 TRP A N 1
ATOM 841 C CA . TRP A 1 106 ? 11.214 4.173 -13.620 1.00 56.91 106 TRP A CA 1
ATOM 842 C C . TRP A 1 106 ? 12.322 3.214 -13.139 1.00 56.91 106 TRP A C 1
ATOM 844 O O . TRP A 1 106 ? 13.310 2.999 -13.848 1.00 56.91 106 TRP A O 1
ATOM 854 N N . ARG A 1 107 ? 12.180 2.612 -11.947 1.00 58.78 107 ARG A N 1
ATOM 855 C CA . ARG A 1 107 ? 13.093 1.578 -11.417 1.00 58.78 107 ARG A CA 1
ATOM 856 C C . ARG A 1 107 ? 12.378 0.620 -10.451 1.00 58.78 107 ARG A C 1
ATOM 858 O O . ARG A 1 107 ? 11.475 1.027 -9.733 1.00 58.78 107 ARG A O 1
ATOM 865 N N . THR A 1 108 ? 12.820 -0.638 -10.420 1.00 55.31 108 THR A N 1
ATOM 866 C CA . THR A 1 108 ? 12.448 -1.615 -9.384 1.00 55.31 108 THR A CA 1
ATOM 867 C C . THR A 1 108 ? 13.423 -1.535 -8.210 1.00 55.31 108 THR A C 1
ATOM 869 O O . THR A 1 108 ? 14.641 -1.514 -8.418 1.00 55.31 108 THR A O 1
ATOM 872 N N . TRP A 1 109 ? 12.902 -1.529 -6.990 1.00 51.09 109 TRP A N 1
ATOM 873 C CA . TRP A 1 109 ? 13.660 -1.538 -5.742 1.00 51.09 109 TRP A CA 1
ATOM 874 C C . TRP A 1 109 ? 13.375 -2.823 -4.971 1.00 51.09 109 TRP A C 1
ATOM 876 O O . TRP A 1 109 ? 12.243 -3.291 -4.963 1.00 51.09 109 TRP A O 1
ATOM 886 N N . SER A 1 110 ? 14.386 -3.388 -4.309 1.00 53.12 110 SER A N 1
ATOM 887 C CA . SER A 1 110 ? 14.171 -4.447 -3.319 1.00 53.12 110 SER A CA 1
ATOM 888 C C . SER A 1 110 ? 13.790 -3.811 -1.985 1.00 53.12 110 SER A C 1
ATOM 890 O O . SER A 1 110 ? 14.588 -3.064 -1.417 1.00 53.12 110 SER A O 1
ATOM 892 N N . SER A 1 111 ? 12.602 -4.120 -1.476 1.00 43.81 111 SER A N 1
ATOM 893 C CA . SER A 1 111 ? 12.142 -3.700 -0.154 1.00 43.81 111 SER A CA 1
ATOM 894 C C . SER A 1 111 ? 12.757 -4.610 0.917 1.00 43.81 111 SER A C 1
ATOM 896 O O . SER A 1 111 ? 12.469 -5.808 0.944 1.00 43.81 111 SER A O 1
ATOM 898 N N . PRO A 1 112 ? 13.564 -4.090 1.864 1.00 45.22 112 PRO A N 1
ATOM 899 C CA . PRO A 1 112 ? 14.162 -4.902 2.934 1.00 45.22 112 PRO A CA 1
ATOM 900 C C . PRO A 1 112 ? 13.145 -5.558 3.893 1.00 45.22 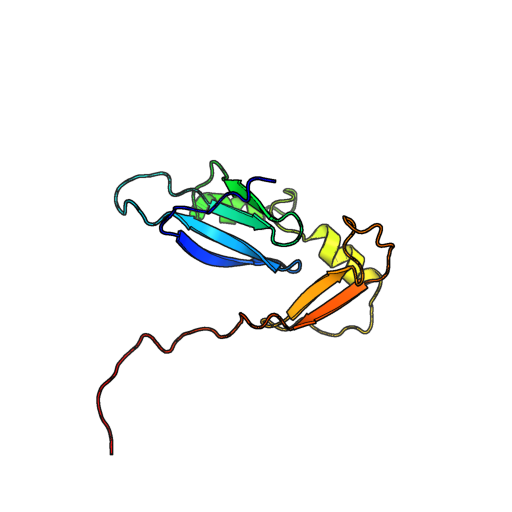112 PRO A C 1
ATOM 902 O O . PRO A 1 112 ? 13.538 -6.369 4.739 1.00 45.22 112 PRO A O 1
ATOM 905 N N . GLY A 1 113 ? 11.862 -5.186 3.794 1.00 44.19 113 GLY A N 1
ATOM 906 C CA . GLY A 1 113 ? 10.774 -5.567 4.698 1.00 44.19 113 GLY A CA 1
ATOM 907 C C . GLY A 1 113 ? 10.005 -6.841 4.335 1.00 44.19 113 GLY A C 1
ATOM 908 O O . GLY A 1 113 ? 9.304 -7.371 5.190 1.00 44.19 113 GLY A O 1
ATOM 909 N N . ALA A 1 114 ? 10.173 -7.414 3.140 1.00 39.78 114 ALA A N 1
ATOM 910 C CA . ALA A 1 114 ? 9.400 -8.586 2.699 1.00 39.78 114 ALA A CA 1
ATOM 911 C C . ALA A 1 114 ? 9.878 -9.934 3.279 1.00 39.78 114 ALA A C 1
ATOM 913 O O . ALA A 1 114 ? 9.729 -10.995 2.670 1.00 39.78 114 ALA A O 1
ATOM 914 N N . ARG A 1 115 ? 10.445 -9.933 4.491 1.00 31.86 115 ARG A N 1
ATOM 915 C CA . ARG A 1 115 ? 10.554 -11.168 5.271 1.00 31.86 115 ARG A CA 1
ATOM 916 C C . ARG A 1 115 ? 9.201 -11.421 5.911 1.00 31.86 115 ARG A C 1
ATOM 918 O O . ARG A 1 115 ? 8.912 -10.904 6.983 1.00 31.86 115 ARG A O 1
ATOM 925 N N . CYS A 1 116 ? 8.406 -12.259 5.256 1.00 29.64 116 CYS A N 1
ATOM 926 C CA . CYS A 1 116 ? 7.277 -12.940 5.869 1.00 29.64 116 CYS A CA 1
ATOM 927 C C . CYS A 1 116 ? 7.769 -13.606 7.169 1.00 29.64 116 CYS A C 1
ATOM 929 O O . CYS A 1 116 ? 8.460 -14.626 7.140 1.00 29.64 116 CYS A O 1
ATOM 931 N N . THR A 1 117 ? 7.499 -12.999 8.325 1.00 34.22 117 THR A N 1
ATOM 932 C CA . THR A 1 117 ? 7.851 -13.555 9.635 1.00 34.22 117 THR A CA 1
ATOM 933 C C . THR A 1 117 ? 6.825 -14.616 10.020 1.00 34.22 117 THR A C 1
ATOM 935 O O . THR A 1 117 ? 6.124 -14.519 11.022 1.00 34.22 117 THR A O 1
ATOM 938 N N . SER A 1 118 ? 6.793 -15.714 9.265 1.00 30.14 118 SER A N 1
ATOM 939 C CA . SER A 1 118 ? 6.149 -16.960 9.698 1.00 30.14 118 SER A CA 1
ATOM 940 C C . SER A 1 118 ? 6.882 -17.624 10.880 1.00 30.14 118 SER A C 1
ATOM 942 O O . SER A 1 118 ? 6.469 -18.673 11.365 1.00 30.14 118 SER A O 1
ATOM 944 N N . SER A 1 119 ? 7.933 -17.000 11.427 1.00 28.36 119 SER A N 1
ATOM 945 C CA . SER A 1 119 ? 8.667 -17.500 12.593 1.00 28.36 119 SER A CA 1
ATOM 946 C C . SER A 1 119 ? 7.980 -17.259 13.945 1.00 28.36 119 SER A C 1
ATOM 948 O O . SER A 1 119 ? 8.570 -17.570 14.980 1.00 28.36 119 SER A O 1
ATOM 950 N N . CYS A 1 120 ? 6.742 -16.756 13.985 1.00 30.42 120 CYS A N 1
ATOM 951 C CA . CYS A 1 120 ? 5.934 -16.741 15.209 1.00 30.42 120 CYS A CA 1
ATOM 952 C C . CYS A 1 120 ? 5.068 -18.011 15.334 1.00 30.42 120 CYS A C 1
ATOM 954 O O . CYS A 1 120 ? 3.868 -17.950 15.570 1.00 30.42 120 CYS A O 1
ATOM 956 N N . ALA A 1 121 ? 5.671 -19.191 15.172 1.00 31.27 121 ALA A N 1
ATOM 957 C CA . ALA A 1 121 ? 5.057 -20.449 15.582 1.00 31.27 121 ALA A CA 1
ATOM 958 C C . ALA A 1 121 ? 6.129 -21.428 16.087 1.00 31.27 121 ALA A C 1
ATOM 960 O O . ALA A 1 121 ? 6.905 -21.991 15.326 1.00 31.27 121 ALA A O 1
ATOM 961 N N . ARG A 1 122 ? 6.115 -21.633 17.410 1.00 28.25 122 ARG A N 1
ATOM 962 C CA . ARG A 1 122 ? 6.784 -22.695 18.187 1.00 28.25 122 ARG A CA 1
ATOM 963 C C . ARG A 1 122 ? 8.315 -22.698 18.239 1.00 28.25 122 ARG A C 1
ATOM 965 O O . ARG A 1 122 ? 9.006 -23.443 17.553 1.00 28.25 122 ARG A O 1
ATOM 972 N N . ARG A 1 123 ? 8.820 -22.076 19.310 1.00 35.09 123 ARG A N 1
ATOM 973 C CA . ARG A 1 123 ? 9.854 -22.729 20.125 1.00 35.09 123 ARG A CA 1
ATOM 974 C C . ARG A 1 123 ? 9.270 -24.004 20.735 1.00 35.09 123 ARG A C 1
ATOM 976 O O . ARG A 1 123 ? 8.447 -23.907 21.637 1.00 35.09 123 ARG A O 1
ATOM 983 N N . SER A 1 124 ? 9.758 -25.164 20.314 1.00 33.41 124 SER A N 1
ATOM 984 C CA . SER A 1 124 ? 10.081 -26.269 21.225 1.00 33.41 124 SER A CA 1
ATOM 985 C C . SER A 1 124 ? 10.737 -27.410 20.453 1.00 33.41 124 SER A C 1
ATOM 987 O O . SER A 1 124 ? 10.052 -28.085 19.699 1.00 33.41 124 SER A O 1
ATOM 989 N N . ARG A 1 125 ? 12.028 -27.627 20.739 1.00 33.72 125 ARG A N 1
ATOM 990 C CA . ARG A 1 125 ? 12.745 -28.914 20.723 1.00 33.72 125 ARG A CA 1
ATOM 991 C C . ARG A 1 125 ? 12.639 -29.758 19.446 1.00 33.72 125 ARG A C 1
ATOM 993 O O . ARG A 1 125 ? 11.603 -30.348 19.190 1.00 33.72 125 ARG A O 1
ATOM 1000 N N . CYS A 1 126 ? 13.775 -29.982 18.798 1.00 26.73 126 CYS A N 1
ATOM 1001 C CA . CYS A 1 126 ? 14.276 -31.338 18.579 1.00 26.73 126 CYS A CA 1
ATOM 1002 C C . CYS A 1 126 ? 15.770 -31.287 18.251 1.00 26.73 126 CYS A C 1
ATOM 1004 O O . CYS A 1 126 ? 16.265 -30.291 17.725 1.00 26.73 126 CYS A O 1
ATOM 1006 N N . SER A 1 127 ? 16.433 -32.334 18.726 1.00 39.81 127 SER A N 1
ATOM 1007 C CA . SER A 1 127 ? 17.859 -32.648 18.705 1.00 39.81 127 SER A CA 1
ATOM 1008 C C . SER A 1 127 ? 18.427 -32.842 17.308 1.00 39.81 127 SER A C 1
ATOM 1010 O O . SER A 1 127 ? 17.635 -33.187 16.404 1.00 39.81 127 SER A O 1
#

Foldseek 3Di:
DPQDPPPFPWDFDDAAQQGWTWIWGDPDPPDPDTWIKTQDPLVSDIDTDNDHPVRVVVVVVVVPDPSGVVVVVVLLCVVCVPPPDADLQKHKDFPARVVRVGDPHIDIDGHPPPPPPPVPDDDDDDD

pLDDT: mean 71.93, std 19.49, range [26.73, 92.0]